Protein AF-A0A0D8Y7K4-F1 (afdb_monomer_lite)

Sequence (115 aa):
MQKRCFQNQYKEQLKHIQSSVPKSNTTSNISSSISSSIPAEVSPSFTLNPGDVKMVHHLQSGGKLVIQKKKNGDVAYALSCPDGRKVFLEKTKENAVLSLTDSDGHSIKTLACEF

Structure (mmCIF, N/CA/C/O backbone):
data_AF-A0A0D8Y7K4-F1
#
_entry.id   AF-A0A0D8Y7K4-F1
#
loop_
_atom_site.group_PDB
_atom_site.id
_atom_site.type_symbol
_atom_site.label_atom_id
_atom_site.label_alt_id
_atom_site.label_comp_id
_atom_site.label_asym_id
_atom_site.label_entity_id
_atom_site.label_seq_id
_atom_site.pdbx_PDB_ins_code
_atom_site.Cartn_x
_atom_site.Cartn_y
_atom_site.Cartn_z
_atom_site.occupancy
_atom_site.B_iso_o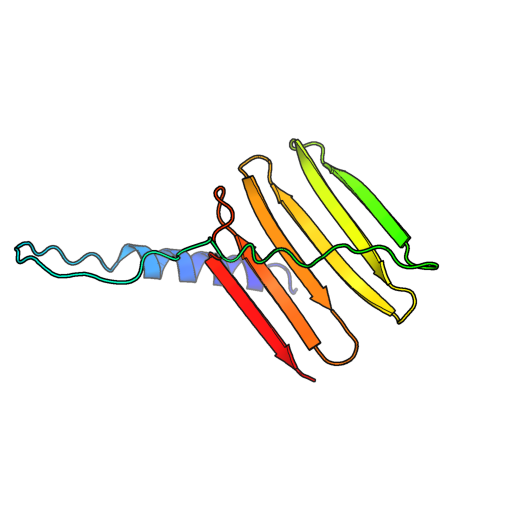r_equiv
_atom_site.auth_seq_id
_atom_site.auth_comp_id
_atom_site.auth_asym_id
_atom_site.auth_atom_id
_atom_site.pdbx_PDB_model_num
ATOM 1 N N . MET A 1 1 ? -11.686 -27.247 3.931 1.00 41.94 1 MET A N 1
ATOM 2 C CA . MET A 1 1 ? -12.163 -27.370 2.530 1.00 41.94 1 MET A CA 1
ATOM 3 C C . MET A 1 1 ? -12.007 -26.098 1.668 1.00 41.94 1 MET A C 1
ATOM 5 O O . MET A 1 1 ? -12.191 -26.197 0.466 1.00 41.94 1 MET A O 1
ATOM 9 N N . GLN A 1 2 ? -11.578 -24.935 2.188 1.00 40.69 2 GLN A N 1
ATOM 10 C CA . GLN A 1 2 ? -11.572 -23.660 1.428 1.00 40.69 2 GLN A CA 1
ATOM 11 C C . GLN A 1 2 ? -10.401 -23.415 0.449 1.00 40.69 2 GLN A C 1
ATOM 13 O O . GLN A 1 2 ? -10.534 -22.587 -0.447 1.00 40.69 2 GLN A O 1
ATOM 18 N N . LYS A 1 3 ? -9.270 -24.133 0.545 1.00 31.86 3 LYS A N 1
ATOM 19 C CA . LYS A 1 3 ? -8.089 -23.867 -0.312 1.00 31.86 3 LYS A CA 1
ATOM 20 C C . LYS A 1 3 ? -8.261 -24.267 -1.790 1.00 31.86 3 LYS A C 1
ATOM 22 O O . LYS A 1 3 ? -7.562 -23.729 -2.640 1.00 31.86 3 LYS A O 1
ATOM 27 N N . ARG A 1 4 ? -9.181 -25.188 -2.116 1.00 31.02 4 ARG A N 1
ATOM 28 C CA . ARG A 1 4 ? -9.390 -25.655 -3.504 1.00 31.02 4 ARG A CA 1
ATOM 29 C C . ARG A 1 4 ? -10.283 -24.730 -4.341 1.00 31.02 4 ARG A C 1
ATOM 31 O O . ARG A 1 4 ? -10.140 -24.720 -5.556 1.00 31.02 4 ARG A O 1
ATOM 38 N N . CYS A 1 5 ? -11.150 -23.931 -3.715 1.00 32.53 5 CYS A N 1
ATOM 39 C CA . CYS A 1 5 ? -12.089 -23.070 -4.444 1.00 32.53 5 CYS A CA 1
ATOM 40 C C . CYS A 1 5 ? -11.378 -21.880 -5.125 1.00 32.53 5 CYS A C 1
ATOM 42 O O . CYS A 1 5 ? -11.623 -21.590 -6.293 1.00 32.53 5 CYS A O 1
ATOM 44 N N . PHE A 1 6 ? -10.406 -21.266 -4.439 1.00 30.03 6 PHE A N 1
ATOM 45 C CA . PHE A 1 6 ? -9.649 -20.117 -4.960 1.00 30.03 6 PHE A CA 1
ATOM 46 C C . PHE A 1 6 ? -8.753 -20.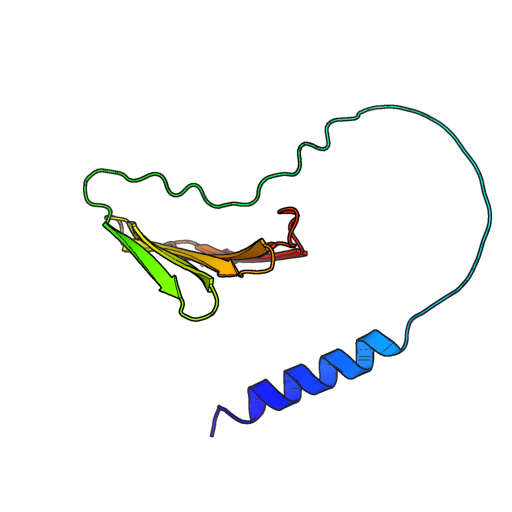452 -6.164 1.00 30.03 6 PHE A C 1
ATOM 48 O O . PHE A 1 6 ? -8.629 -19.649 -7.084 1.00 30.03 6 PHE A O 1
ATOM 55 N N . GLN A 1 7 ? -8.155 -21.646 -6.190 1.00 33.25 7 GLN A N 1
ATOM 56 C CA . GLN A 1 7 ? -7.311 -22.100 -7.305 1.00 33.25 7 GLN A CA 1
ATOM 57 C C . GLN A 1 7 ? -8.117 -22.315 -8.595 1.00 33.25 7 GLN A C 1
ATOM 59 O O . GLN A 1 7 ? -7.625 -22.026 -9.685 1.00 33.25 7 GLN A O 1
ATOM 64 N N . ASN A 1 8 ? -9.363 -22.784 -8.478 1.00 34.91 8 ASN A N 1
ATOM 65 C CA . ASN A 1 8 ? -10.211 -23.030 -9.643 1.00 34.91 8 ASN A CA 1
ATOM 66 C C . ASN A 1 8 ? -10.745 -21.728 -10.253 1.00 34.91 8 ASN A C 1
ATOM 68 O O . ASN A 1 8 ? -10.698 -21.589 -11.471 1.00 34.91 8 ASN A O 1
ATOM 72 N N . GLN A 1 9 ? -11.134 -20.736 -9.442 1.00 37.25 9 GLN A N 1
ATOM 73 C CA . GLN A 1 9 ? -11.557 -19.431 -9.976 1.00 37.25 9 GLN A CA 1
ATOM 74 C C . GLN A 1 9 ? -10.432 -18.691 -10.716 1.00 37.25 9 GLN A C 1
ATOM 76 O O . GLN A 1 9 ? -10.683 -18.067 -11.745 1.00 37.25 9 GLN A O 1
ATOM 81 N N . TYR A 1 10 ? -9.183 -18.808 -10.252 1.00 35.81 10 TYR A N 1
ATOM 82 C CA . TYR A 1 10 ? -8.035 -18.196 -10.933 1.00 35.81 10 TYR A CA 1
ATOM 83 C C . TYR A 1 10 ? -7.747 -18.833 -12.305 1.00 35.81 10 TYR A C 1
ATOM 85 O O . TYR A 1 10 ? -7.366 -18.139 -13.247 1.00 35.81 10 TYR A O 1
ATOM 93 N N . LYS A 1 11 ? -7.958 -20.150 -12.447 1.00 33.81 11 LYS A N 1
ATOM 94 C CA . LYS A 1 11 ? -7.763 -20.858 -13.724 1.00 33.81 11 LYS A CA 1
ATOM 95 C C . LYS A 1 11 ? -8.859 -20.570 -14.748 1.00 33.81 11 LYS A C 1
ATOM 97 O O . LYS A 1 11 ? -8.563 -20.564 -15.941 1.00 33.81 11 LYS A O 1
ATOM 102 N N . GLU A 1 12 ? -10.096 -20.330 -14.317 1.00 36.75 12 GLU A N 1
ATOM 103 C CA . GLU A 1 12 ? -11.189 -20.028 -15.249 1.00 36.75 12 GLU A CA 1
ATOM 104 C C . GLU A 1 12 ? -11.093 -18.613 -15.833 1.00 36.75 12 GLU A C 1
ATOM 106 O O . GLU A 1 12 ? -11.323 -18.436 -17.029 1.00 36.75 12 GLU A O 1
ATOM 111 N N . GLN A 1 13 ? -10.639 -17.623 -15.055 1.00 39.06 13 GLN A N 1
ATOM 112 C CA . GLN A 1 13 ? -10.457 -16.262 -15.578 1.00 39.06 13 GLN A CA 1
ATOM 113 C C . GLN A 1 13 ? -9.328 -16.155 -16.615 1.00 39.06 13 GLN A C 1
ATOM 115 O O . GLN A 1 13 ? -9.451 -15.398 -17.576 1.00 39.06 13 GLN A O 1
ATOM 120 N N . LEU A 1 14 ? -8.266 -16.959 -16.492 1.00 41.66 14 LEU A N 1
ATOM 121 C CA . LEU A 1 14 ? -7.172 -16.983 -17.473 1.00 41.66 14 LEU A CA 1
ATOM 122 C C . LEU A 1 14 ? -7.598 -17.529 -18.846 1.00 41.66 14 LEU A C 1
ATOM 124 O O . LEU A 1 14 ? -7.063 -17.091 -19.862 1.00 41.66 14 LEU A O 1
ATOM 128 N N . LYS A 1 15 ? -8.584 -18.437 -18.904 1.00 35.94 15 LYS A N 1
ATOM 129 C CA . LYS A 1 15 ? -9.096 -18.975 -20.178 1.00 35.94 15 LYS A CA 1
ATOM 130 C C . LYS A 1 15 ? -9.930 -17.960 -20.959 1.00 35.94 15 LYS A C 1
ATOM 132 O O . LYS A 1 15 ? -9.920 -17.989 -22.184 1.00 35.94 15 LYS A O 1
ATOM 137 N N . HIS A 1 16 ? -10.624 -17.053 -20.271 1.00 33.69 16 HIS A N 1
ATOM 138 C CA . HIS A 1 16 ? -11.497 -16.076 -20.927 1.00 33.69 16 HIS A CA 1
ATOM 139 C C . HIS A 1 16 ? -10.704 -14.954 -21.622 1.00 33.69 16 HIS A C 1
ATOM 141 O O . HIS A 1 16 ? -11.106 -14.473 -22.681 1.00 33.69 16 HIS A O 1
ATOM 147 N N . ILE A 1 17 ? -9.542 -14.583 -21.071 1.00 40.09 17 ILE A N 1
ATOM 148 C CA . ILE A 1 17 ? -8.724 -13.454 -21.550 1.00 40.09 17 ILE A CA 1
ATOM 149 C C . ILE A 1 17 ? -7.975 -13.781 -22.856 1.00 40.09 17 ILE A C 1
ATOM 151 O O . ILE A 1 17 ? -7.660 -12.880 -23.627 1.00 40.09 17 ILE A O 1
ATOM 155 N N . GLN A 1 18 ? -7.740 -15.059 -23.174 1.00 35.84 18 GLN A N 1
ATOM 156 C CA . GLN A 1 18 ? -7.032 -15.451 -24.404 1.00 35.84 18 GLN A CA 1
ATOM 157 C C . GLN A 1 18 ? -7.899 -15.436 -25.679 1.00 35.84 18 GLN A C 1
ATOM 159 O O . GLN A 1 18 ? -7.380 -15.715 -26.756 1.00 35.84 18 GLN A O 1
ATOM 164 N N . SER A 1 19 ? -9.195 -15.111 -25.594 1.00 36.56 19 SER A N 1
ATOM 165 C CA . SER A 1 19 ? -10.133 -15.275 -26.720 1.00 36.56 19 SER A CA 1
ATOM 166 C C . SER A 1 19 ? -10.511 -13.997 -27.482 1.00 36.56 19 SER A C 1
ATOM 168 O O . SER A 1 19 ? -11.174 -14.088 -28.512 1.00 36.56 19 SER A O 1
ATOM 170 N N . SER A 1 20 ? -10.077 -12.809 -27.053 1.00 38.88 20 SER A N 1
ATOM 171 C CA . SER A 1 20 ? -10.504 -11.545 -27.672 1.00 38.88 20 SER A CA 1
ATOM 172 C C . SER A 1 20 ? -9.328 -10.731 -28.211 1.00 38.88 20 SER A C 1
ATOM 174 O O . SER A 1 20 ? -8.839 -9.814 -27.556 1.00 38.88 20 SER A O 1
ATOM 176 N N . VAL A 1 21 ? -8.907 -11.044 -29.438 1.00 38.50 21 VAL A N 1
ATOM 177 C CA . VAL A 1 21 ? -8.098 -10.147 -30.276 1.00 38.50 21 VAL A CA 1
ATOM 178 C C . VAL A 1 21 ? -8.901 -9.803 -31.531 1.00 38.50 21 VAL A C 1
ATOM 180 O O . VAL A 1 21 ? -9.093 -10.682 -32.371 1.00 38.50 21 VAL A O 1
ATOM 183 N N . PRO A 1 22 ? -9.322 -8.543 -31.726 1.00 36.72 22 PRO A N 1
ATOM 184 C CA . PRO A 1 22 ? -9.664 -8.040 -33.050 1.00 36.72 22 PRO A CA 1
ATOM 185 C C . PRO A 1 22 ? -8.502 -7.223 -33.632 1.00 36.72 22 PRO A C 1
ATOM 187 O O . PRO A 1 22 ? -7.989 -6.298 -33.006 1.00 36.72 22 PRO A O 1
ATOM 190 N N . LYS A 1 23 ? -8.107 -7.563 -34.863 1.00 41.50 23 LYS A N 1
ATOM 191 C CA . LYS A 1 23 ? -7.302 -6.719 -35.760 1.00 41.50 23 LYS A CA 1
ATOM 192 C C . LYS A 1 23 ? -8.216 -5.710 -36.469 1.00 41.50 23 LYS A C 1
ATOM 194 O O . LYS A 1 23 ? -9.190 -6.151 -37.068 1.00 41.50 23 LYS A O 1
ATOM 199 N N . SER A 1 24 ? -7.828 -4.432 -36.547 1.00 31.20 24 SER A N 1
ATOM 200 C CA . SER A 1 24 ? -8.086 -3.562 -37.717 1.00 31.20 24 SER A CA 1
ATOM 201 C C . SER A 1 24 ? -7.309 -2.236 -37.649 1.00 31.20 24 SER A C 1
ATOM 203 O O . SER A 1 24 ? -7.222 -1.620 -36.591 1.00 31.20 24 SER A O 1
ATOM 205 N N . ASN A 1 25 ? -6.768 -1.819 -38.800 1.00 34.59 25 ASN A N 1
ATOM 206 C CA . ASN A 1 25 ? -5.946 -0.628 -39.057 1.00 34.59 25 ASN A CA 1
ATOM 207 C C . ASN A 1 25 ? -6.761 0.670 -39.316 1.00 34.59 25 ASN A C 1
ATOM 209 O O . ASN A 1 25 ? -7.919 0.594 -39.718 1.00 34.59 25 ASN A O 1
ATOM 213 N N . THR A 1 26 ? -6.040 1.811 -39.263 1.00 34.38 26 THR A N 1
ATOM 214 C CA . THR A 1 26 ? -6.101 2.991 -40.179 1.00 34.38 26 THR A CA 1
ATOM 215 C C . THR A 1 26 ? -6.683 4.329 -39.646 1.00 34.38 26 THR A C 1
ATOM 217 O O . THR A 1 26 ? -7.888 4.518 -39.577 1.00 34.38 26 THR A O 1
ATOM 220 N N . THR A 1 27 ? -5.741 5.251 -39.346 1.00 36.28 27 THR A N 1
ATOM 221 C CA . THR A 1 27 ? -5.669 6.744 -39.481 1.00 36.28 27 THR A CA 1
ATOM 222 C C . THR A 1 27 ? -6.868 7.669 -39.196 1.00 36.28 27 THR A C 1
ATOM 224 O O . THR A 1 27 ? -7.848 7.614 -39.924 1.00 36.28 27 THR A O 1
ATOM 227 N N . SER A 1 28 ? -6.681 8.694 -38.336 1.00 35.62 28 SER A N 1
ATOM 228 C CA . SER A 1 28 ? -6.270 10.073 -38.733 1.00 35.62 28 SER A CA 1
ATOM 229 C C . SER A 1 28 ? -6.285 11.098 -37.565 1.00 35.62 28 SER A C 1
ATOM 231 O O . SER A 1 28 ? -7.340 11.461 -37.063 1.00 35.62 28 SER A O 1
ATOM 233 N N . ASN A 1 29 ? -5.089 11.552 -37.171 1.00 37.59 29 ASN A N 1
ATOM 234 C CA . ASN A 1 29 ? -4.620 12.910 -36.820 1.00 37.59 29 ASN A CA 1
ATOM 235 C C . ASN A 1 29 ? -5.507 14.041 -36.209 1.00 37.59 29 ASN A C 1
ATOM 237 O O . ASN A 1 29 ? -6.425 14.525 -36.859 1.00 37.59 29 ASN A O 1
ATOM 241 N N . ILE A 1 30 ? -4.949 14.617 -35.112 1.00 44.84 30 ILE A N 1
ATOM 242 C CA . ILE A 1 30 ? -4.838 16.059 -34.721 1.00 44.84 30 ILE A CA 1
ATOM 243 C C . ILE A 1 30 ? -6.117 16.680 -34.081 1.00 44.84 30 ILE A C 1
ATOM 245 O O . ILE A 1 30 ? -7.177 16.630 -34.677 1.00 44.84 30 ILE A O 1
ATOM 249 N N . SER A 1 31 ? -6.152 17.287 -32.877 1.00 40.31 31 SER A N 1
ATOM 250 C CA . SER A 1 31 ? -5.198 18.214 -32.244 1.00 40.31 31 SER A CA 1
ATOM 251 C C . SER A 1 31 ? -5.427 18.438 -30.729 1.00 40.31 31 SER A C 1
ATOM 253 O O . SER A 1 31 ? -6.555 18.637 -30.292 1.00 40.31 31 SER A O 1
ATOM 255 N N . SER A 1 32 ? -4.302 18.540 -30.007 1.00 42.69 32 SER A N 1
ATOM 256 C CA . SER A 1 32 ? -3.939 19.477 -28.916 1.00 42.69 32 SER A CA 1
ATOM 257 C C . SER A 1 32 ? -4.730 19.609 -27.598 1.00 42.69 32 SER A C 1
ATOM 259 O O . SER A 1 32 ? -5.919 19.899 -27.591 1.00 42.69 32 SER A O 1
ATOM 261 N N . SER A 1 33 ? -3.929 19.680 -26.517 1.00 41.22 33 SER A N 1
ATOM 262 C CA . SER A 1 33 ? -4.177 20.212 -25.156 1.00 41.22 33 SER A CA 1
ATOM 263 C C . SER A 1 33 ? -4.887 19.240 -24.198 1.00 41.22 33 SER A C 1
ATOM 265 O O . SER A 1 33 ? -5.981 18.789 -24.475 1.00 41.22 33 SER A O 1
ATOM 267 N N . ILE A 1 34 ? -4.334 18.799 -23.061 1.00 42.38 34 ILE A N 1
ATOM 268 C CA . ILE A 1 34 ? -3.362 19.369 -22.117 1.00 42.38 34 ILE A CA 1
ATOM 269 C C . ILE A 1 34 ? -2.477 18.215 -21.617 1.00 42.38 34 ILE A C 1
ATOM 271 O O . ILE A 1 34 ? -2.977 17.215 -21.104 1.00 42.38 34 ILE A O 1
ATOM 275 N N . SER A 1 35 ? -1.159 18.340 -21.769 1.00 49.16 35 SER A N 1
ATOM 276 C CA . SER A 1 35 ? -0.209 17.384 -21.198 1.00 49.16 35 SER A CA 1
ATOM 277 C C . SER A 1 35 ? -0.023 17.695 -19.717 1.00 49.16 35 SER A C 1
ATOM 279 O O . SER A 1 35 ? 0.791 18.537 -19.350 1.00 49.16 35 SER A O 1
ATOM 281 N N . SER A 1 36 ? -0.782 17.015 -18.866 1.00 43.38 36 SER A N 1
ATOM 282 C CA . SER A 1 36 ? -0.472 16.903 -17.440 1.00 43.38 36 SER A CA 1
ATOM 283 C C . SER A 1 36 ? -0.795 15.498 -16.936 1.00 43.38 36 SER A C 1
ATOM 285 O O . SER A 1 36 ? -1.491 15.324 -15.940 1.00 43.38 36 SER A O 1
ATOM 287 N N . SER A 1 37 ? -0.306 14.466 -17.622 1.00 43.00 37 SER A N 1
ATOM 288 C CA . SER A 1 37 ? -0.261 13.126 -17.038 1.00 43.00 37 SER A CA 1
ATOM 289 C C . SER A 1 37 ? 0.964 13.039 -16.132 1.00 43.00 37 SER A C 1
ATOM 291 O O . SER A 1 37 ? 1.951 12.384 -16.458 1.00 43.00 37 SER A O 1
ATOM 293 N N . ILE A 1 38 ? 0.922 13.738 -14.997 1.00 47.00 38 ILE A N 1
ATOM 294 C CA . ILE A 1 38 ? 1.686 13.265 -13.845 1.00 47.00 38 ILE A CA 1
ATOM 295 C C . ILE A 1 38 ? 1.050 11.906 -13.538 1.00 47.00 38 ILE A C 1
ATOM 297 O O . ILE A 1 38 ? -0.168 11.877 -13.324 1.00 47.00 38 ILE A O 1
ATOM 301 N N . PRO A 1 39 ? 1.787 10.781 -13.592 1.00 44.94 39 PRO A N 1
ATOM 302 C CA . PRO A 1 39 ? 1.254 9.520 -13.109 1.00 44.94 39 PRO A CA 1
ATOM 303 C C . PRO A 1 39 ? 0.776 9.794 -11.690 1.00 44.94 39 PRO A C 1
ATOM 305 O O . PRO A 1 39 ? 1.572 10.218 -10.852 1.00 44.94 39 PRO A O 1
ATOM 308 N N . ALA A 1 40 ? -0.526 9.665 -11.437 1.00 46.88 40 ALA A N 1
ATOM 309 C CA . ALA A 1 40 ? -1.017 9.733 -10.076 1.00 46.88 40 ALA A CA 1
ATOM 310 C C . ALA A 1 40 ? -0.315 8.589 -9.348 1.00 46.88 40 ALA A C 1
A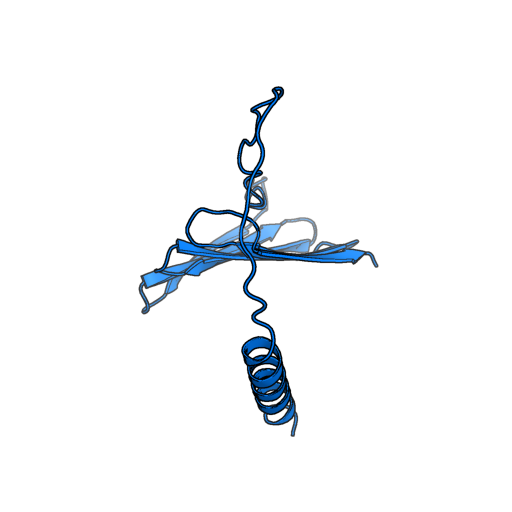TOM 312 O O . ALA A 1 40 ? -0.633 7.423 -9.575 1.00 46.88 40 ALA A O 1
ATOM 313 N N . GLU A 1 41 ? 0.714 8.912 -8.568 1.00 45.59 41 GLU A N 1
ATOM 314 C CA . GLU A 1 41 ? 1.413 7.944 -7.747 1.00 45.59 41 GLU A CA 1
ATOM 315 C C . GLU A 1 41 ? 0.400 7.512 -6.687 1.00 45.59 41 GLU A C 1
ATOM 317 O O . GLU A 1 41 ? 0.235 8.154 -5.652 1.00 45.59 41 GLU A O 1
ATOM 322 N N . VAL A 1 42 ? -0.359 6.452 -6.982 1.00 53.09 42 VAL A N 1
ATOM 323 C CA . VAL A 1 42 ? -1.360 5.874 -6.075 1.00 53.09 42 VAL A CA 1
ATOM 324 C C . VAL A 1 42 ? -0.624 5.047 -5.023 1.00 53.09 42 VAL A C 1
ATOM 326 O O . VAL A 1 42 ? -0.841 3.846 -4.867 1.00 53.09 42 VAL A O 1
ATOM 329 N N . SER A 1 43 ? 0.321 5.683 -4.336 1.00 52.91 43 SER A N 1
ATOM 330 C CA . SER A 1 43 ? 0.949 5.134 -3.151 1.00 52.91 43 SER A CA 1
ATOM 331 C C . SER A 1 43 ? 0.301 5.801 -1.935 1.00 52.91 43 SER A C 1
ATOM 333 O O . SER A 1 43 ? 0.269 7.032 -1.859 1.00 52.91 43 SER A O 1
ATOM 335 N N . PRO A 1 44 ? -0.265 5.034 -0.989 1.00 56.97 44 PRO A N 1
ATOM 336 C CA . PRO A 1 44 ? -0.717 5.598 0.268 1.00 56.97 44 PRO A CA 1
ATOM 337 C C . PRO A 1 44 ? 0.468 6.265 0.969 1.00 56.97 44 PRO A C 1
ATOM 339 O O . PRO A 1 44 ? 1.570 5.713 1.044 1.00 56.97 44 PRO A O 1
ATOM 342 N N . SER A 1 45 ? 0.239 7.471 1.480 1.00 59.72 45 SER A N 1
ATOM 343 C CA . SER A 1 45 ? 1.249 8.202 2.234 1.00 59.72 45 SER A CA 1
ATOM 344 C C . SER A 1 45 ? 1.511 7.487 3.560 1.00 59.72 45 SER A C 1
ATOM 346 O O . SER A 1 45 ? 0.680 7.500 4.467 1.00 59.72 45 SER A O 1
ATOM 348 N N . PHE A 1 46 ? 2.692 6.878 3.696 1.00 66.06 46 PHE A N 1
ATOM 349 C CA . PHE A 1 46 ? 3.174 6.288 4.951 1.00 66.06 46 PHE A CA 1
ATOM 350 C C . PHE A 1 46 ? 3.736 7.369 5.888 1.00 66.06 46 PHE A C 1
ATOM 352 O O . PHE A 1 46 ? 4.890 7.297 6.323 1.00 66.06 46 PHE A O 1
ATOM 359 N N . THR A 1 47 ? 2.947 8.410 6.160 1.00 74.62 47 THR A N 1
ATOM 360 C CA . THR A 1 47 ? 3.325 9.451 7.124 1.00 74.62 47 THR A CA 1
ATOM 361 C C . THR A 1 47 ? 3.256 8.862 8.526 1.00 74.62 47 THR A C 1
ATOM 363 O O . THR A 1 47 ? 2.219 8.326 8.910 1.00 74.62 47 THR A O 1
ATOM 366 N N . LEU A 1 48 ? 4.355 8.931 9.281 1.00 76.94 48 LEU A N 1
ATOM 367 C CA . LEU A 1 48 ? 4.411 8.429 10.653 1.00 76.94 48 LEU A CA 1
ATOM 368 C C . LEU A 1 48 ? 4.102 9.542 11.640 1.00 76.94 48 LEU A C 1
ATOM 370 O O . LEU A 1 48 ? 4.859 10.505 11.747 1.00 76.94 48 LEU A O 1
ATOM 374 N N . ASN A 1 49 ? 3.022 9.371 12.392 1.00 86.69 49 ASN A N 1
ATOM 375 C CA . ASN A 1 49 ? 2.673 10.250 13.495 1.00 86.69 49 ASN A CA 1
ATOM 376 C C . ASN A 1 49 ? 3.174 9.673 14.828 1.00 86.69 49 ASN A C 1
ATOM 378 O O . ASN A 1 49 ? 3.405 8.464 14.939 1.00 86.69 49 ASN A O 1
ATOM 382 N N . PRO A 1 50 ? 3.318 10.504 15.876 1.00 90.25 50 PRO A N 1
ATOM 383 C CA . PRO A 1 50 ? 3.637 10.016 17.212 1.00 90.25 50 PRO A CA 1
ATOM 384 C C . PRO A 1 50 ? 2.650 8.935 17.680 1.00 90.25 50 PRO A C 1
ATOM 386 O O . PRO A 1 50 ? 1.446 9.169 17.796 1.00 90.25 50 PRO A O 1
ATOM 389 N N . GLY A 1 51 ? 3.179 7.748 17.983 1.00 89.25 51 GLY A N 1
ATOM 390 C CA . GLY A 1 51 ? 2.396 6.578 18.392 1.00 89.25 51 GLY A CA 1
ATOM 391 C C . GLY A 1 51 ? 2.061 5.598 17.265 1.00 89.25 51 GLY A C 1
ATOM 392 O O . GLY A 1 51 ? 1.551 4.519 17.557 1.00 89.25 51 GLY A O 1
ATOM 393 N N . ASP A 1 52 ? 2.378 5.923 16.011 1.00 91.38 52 ASP A N 1
ATOM 394 C CA . ASP A 1 52 ? 2.317 4.961 14.913 1.00 91.38 52 ASP A CA 1
ATOM 395 C C . ASP A 1 52 ? 3.517 4.006 14.967 1.00 91.38 52 ASP A C 1
ATOM 397 O O . ASP A 1 52 ? 4.627 4.376 15.357 1.00 91.38 52 ASP A O 1
ATOM 401 N N . VAL A 1 53 ? 3.311 2.767 14.523 1.00 93.81 53 VAL A N 1
ATOM 402 C CA . VAL A 1 53 ? 4.360 1.747 14.445 1.00 93.81 53 VAL A CA 1
ATOM 403 C C . VAL A 1 53 ? 4.564 1.343 12.993 1.00 93.81 53 VAL A C 1
ATOM 405 O O . VAL A 1 53 ? 3.643 0.842 12.346 1.00 93.81 53 VAL A O 1
ATOM 408 N N . LYS A 1 54 ? 5.793 1.508 12.494 1.00 93.00 54 LYS A N 1
ATOM 409 C CA . LYS A 1 54 ? 6.220 1.027 11.176 1.00 93.00 54 LYS A CA 1
ATOM 410 C C . LYS A 1 54 ? 7.133 -0.175 11.316 1.00 93.00 54 LYS A C 1
ATOM 412 O O . LYS A 1 54 ? 8.136 -0.124 12.018 1.00 93.00 54 LYS A O 1
ATOM 417 N N . MET A 1 55 ? 6.811 -1.230 10.587 1.00 95.56 55 MET A N 1
ATOM 418 C CA . MET A 1 55 ? 7.624 -2.432 10.465 1.00 95.56 55 MET A CA 1
ATOM 419 C C . MET A 1 55 ? 8.032 -2.594 9.004 1.00 95.56 55 MET A C 1
ATOM 421 O O . MET A 1 55 ? 7.224 -2.387 8.097 1.00 95.56 55 MET A O 1
ATOM 425 N N . VAL A 1 56 ? 9.296 -2.945 8.777 1.00 95.62 56 VAL A N 1
ATOM 426 C CA . VAL A 1 56 ? 9.845 -3.192 7.441 1.00 95.62 56 VAL A CA 1
ATOM 427 C C . VAL A 1 56 ? 10.464 -4.580 7.431 1.00 95.62 56 VAL A C 1
ATOM 429 O O . VAL A 1 56 ? 11.374 -4.865 8.205 1.00 95.62 56 VAL A O 1
ATOM 432 N N . HIS A 1 57 ? 9.978 -5.432 6.536 1.00 96.69 57 HIS A N 1
ATOM 433 C CA . HIS A 1 57 ? 10.467 -6.788 6.338 1.00 96.69 57 HIS A CA 1
ATOM 434 C C . HIS A 1 57 ? 11.033 -6.925 4.927 1.00 96.69 57 HIS A C 1
ATOM 436 O O . HIS A 1 57 ? 10.321 -6.737 3.940 1.00 96.69 57 HIS A O 1
ATOM 442 N N . HIS A 1 58 ? 12.313 -7.273 4.833 1.00 96.44 58 HIS A N 1
ATOM 443 C CA . HIS A 1 58 ? 12.938 -7.653 3.571 1.00 96.44 58 HIS A CA 1
ATOM 444 C C . HIS A 1 58 ? 12.650 -9.133 3.318 1.00 96.44 58 HIS A C 1
ATOM 446 O O . HIS A 1 58 ? 12.885 -9.976 4.183 1.00 96.44 58 HIS A O 1
ATOM 452 N N . LEU A 1 59 ? 12.078 -9.437 2.158 1.00 95.06 59 LEU A N 1
ATOM 453 C CA . LEU A 1 59 ? 11.680 -10.788 1.785 1.00 95.06 59 LEU A CA 1
ATOM 454 C C . LEU A 1 59 ? 12.851 -11.498 1.106 1.00 95.06 59 LEU A C 1
ATOM 456 O O . LEU A 1 59 ? 13.594 -10.883 0.345 1.00 95.06 59 LEU A O 1
ATOM 460 N N . GLN A 1 60 ? 12.979 -12.809 1.322 1.00 94.12 60 GLN A N 1
ATOM 461 C CA . GLN A 1 60 ? 14.058 -13.615 0.727 1.00 94.12 60 GLN A CA 1
ATOM 462 C C . GLN A 1 60 ? 14.072 -13.564 -0.807 1.00 94.12 60 GLN A C 1
ATOM 464 O O . GLN A 1 60 ? 15.128 -13.667 -1.417 1.00 94.12 60 GLN A O 1
ATOM 469 N N . SER A 1 61 ? 12.911 -13.359 -1.433 1.00 91.06 61 SER A N 1
ATOM 470 C CA . SER A 1 61 ? 12.778 -13.199 -2.883 1.00 91.06 61 SER A CA 1
ATOM 471 C C . SER A 1 61 ? 13.254 -11.839 -3.416 1.00 91.06 61 SER A C 1
ATOM 473 O O . SER A 1 61 ? 13.136 -11.602 -4.612 1.00 91.06 61 SER A O 1
ATOM 475 N N . GLY A 1 62 ? 13.755 -10.935 -2.563 1.00 91.62 62 GLY A N 1
ATOM 476 C CA . GLY A 1 62 ? 14.212 -9.587 -2.935 1.00 91.62 62 GLY A CA 1
ATOM 477 C C . GLY A 1 62 ? 13.143 -8.493 -2.820 1.00 91.62 62 GLY A C 1
ATOM 478 O O . GLY A 1 62 ? 13.407 -7.336 -3.132 1.00 91.62 62 GLY A O 1
ATOM 479 N N . GLY A 1 63 ? 11.929 -8.842 -2.384 1.00 95.94 63 GLY A N 1
ATOM 480 C CA . GLY A 1 63 ? 10.843 -7.886 -2.157 1.00 95.94 63 GLY A CA 1
ATOM 481 C C . GLY A 1 63 ? 10.922 -7.198 -0.792 1.00 95.94 63 GLY A C 1
ATOM 482 O O . GLY A 1 63 ? 11.733 -7.545 0.068 1.00 95.94 63 GLY A O 1
ATOM 483 N N . LYS A 1 64 ? 10.020 -6.245 -0.556 1.00 96.50 64 LYS A N 1
ATOM 484 C CA . LYS A 1 64 ? 9.907 -5.524 0.718 1.00 96.50 64 LYS A CA 1
ATOM 485 C C . LYS A 1 64 ? 8.450 -5.413 1.135 1.00 96.50 64 LYS A C 1
ATOM 487 O O . LYS A 1 64 ? 7.636 -4.904 0.372 1.00 96.50 64 LYS A O 1
ATOM 492 N N . LEU A 1 65 ? 8.134 -5.840 2.351 1.00 96.62 65 LEU A N 1
ATOM 493 C CA . LEU A 1 65 ? 6.839 -5.610 2.980 1.00 96.62 65 LEU A CA 1
ATOM 494 C C . LEU A 1 65 ? 6.980 -4.516 4.038 1.00 96.62 65 LEU A C 1
ATOM 496 O O . LEU A 1 65 ? 7.753 -4.650 4.985 1.00 96.62 65 LEU A O 1
ATOM 500 N N . VAL A 1 66 ? 6.215 -3.444 3.885 1.00 95.56 66 VAL A N 1
ATOM 501 C CA . VAL A 1 66 ? 6.062 -2.388 4.885 1.00 95.56 66 VAL A CA 1
ATOM 502 C C . VAL A 1 66 ? 4.686 -2.526 5.516 1.00 95.56 66 VAL A C 1
ATOM 504 O O . VAL A 1 66 ? 3.691 -2.666 4.809 1.00 95.56 66 VAL A O 1
ATOM 507 N N . ILE A 1 67 ? 4.634 -2.480 6.842 1.00 95.56 67 ILE A N 1
ATOM 508 C CA . ILE A 1 67 ? 3.400 -2.508 7.623 1.00 95.56 67 ILE A CA 1
ATOM 509 C C . ILE A 1 67 ? 3.399 -1.267 8.505 1.00 95.56 67 ILE A C 1
ATOM 511 O O . ILE A 1 67 ? 4.343 -1.059 9.266 1.00 95.56 67 ILE A O 1
ATOM 515 N N . GLN A 1 68 ? 2.349 -0.463 8.431 1.00 94.25 68 GLN A N 1
ATOM 516 C CA . GLN A 1 68 ? 2.126 0.656 9.334 1.00 94.25 68 GLN A CA 1
ATOM 517 C C . GLN A 1 68 ? 0.843 0.418 10.114 1.00 94.25 68 GLN A C 1
ATOM 519 O O . GLN A 1 68 ? -0.232 0.297 9.536 1.00 94.25 68 GLN A O 1
ATOM 524 N N . LYS A 1 69 ? 0.968 0.358 11.436 1.00 94.62 69 LYS A N 1
ATOM 525 C CA . LYS A 1 69 ? -0.161 0.375 12.363 1.00 94.62 69 LYS A CA 1
ATOM 526 C C . LYS A 1 69 ? -0.273 1.788 12.910 1.00 94.62 69 LYS A C 1
ATOM 528 O O . LYS A 1 69 ? 0.654 2.246 13.580 1.00 94.62 69 LYS A O 1
ATOM 533 N N . LYS A 1 70 ? -1.362 2.480 12.590 1.00 91.69 70 LYS A N 1
ATOM 534 C CA . LYS A 1 70 ? -1.621 3.825 13.100 1.00 91.69 70 LYS A CA 1
ATOM 535 C C . LYS A 1 70 ? -2.208 3.741 14.509 1.00 91.69 70 LYS A C 1
ATOM 537 O O . LYS A 1 70 ? -2.885 2.771 14.857 1.00 91.69 70 LYS A O 1
ATOM 542 N N . LYS A 1 71 ? -1.977 4.766 15.330 1.00 92.44 71 LYS A N 1
ATOM 543 C CA . LYS A 1 71 ? -2.474 4.822 16.719 1.00 92.44 71 LYS A CA 1
ATOM 544 C C . LYS A 1 71 ? -4.004 4.723 16.823 1.00 92.44 71 LYS A C 1
ATOM 546 O O . LYS A 1 71 ? -4.519 4.197 17.805 1.00 92.44 71 LYS A O 1
ATOM 551 N N . ASN A 1 72 ? -4.726 5.226 15.824 1.00 89.12 72 ASN A N 1
ATOM 552 C CA . ASN A 1 72 ? -6.191 5.191 15.757 1.00 89.12 72 ASN A CA 1
ATOM 553 C C . ASN A 1 72 ? -6.767 3.802 15.404 1.00 89.12 72 ASN A C 1
ATOM 555 O O . ASN A 1 72 ? -7.984 3.646 15.381 1.00 89.12 72 ASN A O 1
ATOM 559 N N . GLY A 1 73 ? -5.915 2.801 15.159 1.00 90.75 73 GLY A N 1
ATOM 560 C CA . GLY A 1 73 ? -6.320 1.445 14.794 1.00 90.75 73 GLY A CA 1
ATOM 561 C C . GLY A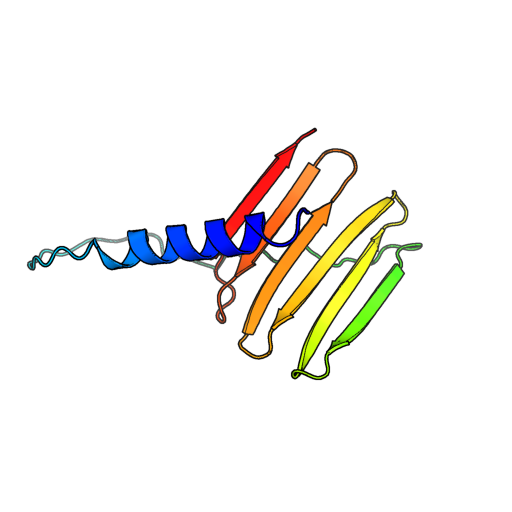 1 73 ? -6.334 1.174 13.289 1.00 90.75 73 GLY A C 1
ATOM 562 O O . GLY A 1 73 ? -6.508 0.016 12.903 1.00 90.75 73 GLY A O 1
ATOM 563 N N . ASP A 1 74 ? -6.100 2.186 12.446 1.00 92.50 74 ASP A N 1
ATOM 564 C CA . ASP A 1 74 ? -5.937 1.972 11.009 1.00 92.50 74 ASP A CA 1
ATOM 565 C C . ASP A 1 74 ? -4.667 1.168 10.732 1.00 92.50 74 ASP A C 1
ATOM 567 O O . ASP A 1 74 ? -3.656 1.259 11.442 1.00 92.50 74 ASP A O 1
ATOM 571 N N . VAL A 1 75 ? -4.690 0.405 9.646 1.00 93.25 75 VAL A N 1
ATOM 572 C CA . VAL A 1 75 ? -3.531 -0.366 9.212 1.00 93.25 75 VAL A CA 1
ATOM 573 C C . VAL A 1 75 ? -3.313 -0.221 7.715 1.00 93.25 75 VAL A C 1
ATOM 575 O O . VAL A 1 75 ? -4.247 -0.316 6.921 1.00 93.25 75 VAL A O 1
ATOM 578 N N . ALA A 1 76 ? -2.057 -0.018 7.336 1.00 93.69 76 ALA A N 1
ATOM 579 C CA . ALA A 1 76 ? -1.621 0.031 5.952 1.00 93.69 76 ALA A CA 1
ATOM 580 C C . ALA A 1 76 ? -0.507 -0.990 5.703 1.00 93.69 76 ALA A C 1
ATOM 582 O O . ALA A 1 76 ? 0.401 -1.172 6.519 1.00 93.69 76 ALA A O 1
ATOM 583 N N . TYR A 1 77 ? -0.565 -1.637 4.548 1.00 95.50 77 TYR A N 1
ATOM 584 C CA . TYR A 1 77 ? 0.412 -2.593 4.054 1.00 95.50 77 TYR A CA 1
ATOM 585 C C . TYR A 1 77 ? 0.873 -2.152 2.668 1.00 95.50 77 TYR A C 1
ATOM 587 O O . TYR A 1 77 ? 0.052 -1.809 1.822 1.00 95.50 77 TYR A O 1
ATOM 595 N N . ALA A 1 78 ? 2.178 -2.208 2.421 1.00 95.75 78 ALA A N 1
ATOM 596 C CA . ALA A 1 78 ? 2.758 -2.067 1.091 1.00 95.75 78 ALA A CA 1
ATOM 597 C C . ALA A 1 78 ? 3.717 -3.220 0.826 1.00 95.75 78 ALA A C 1
ATOM 599 O O . ALA A 1 78 ? 4.757 -3.332 1.475 1.00 95.75 78 ALA A O 1
ATOM 600 N N . LEU A 1 79 ? 3.383 -4.056 -0.150 1.00 96.75 79 LEU A N 1
ATOM 601 C CA . LEU A 1 79 ? 4.283 -5.060 -0.692 1.00 96.75 79 LEU A CA 1
ATOM 602 C C . LEU A 1 79 ? 4.902 -4.514 -1.975 1.00 96.75 79 LEU A C 1
ATOM 604 O O . LEU A 1 79 ? 4.196 -4.263 -2.944 1.00 96.75 79 LEU A O 1
ATOM 608 N N . SER A 1 80 ? 6.219 -4.342 -1.981 1.00 95.94 80 SER A N 1
ATOM 609 C CA . SER A 1 80 ? 7.004 -4.081 -3.187 1.00 95.94 80 SER A CA 1
ATOM 610 C C . SER A 1 80 ? 7.603 -5.391 -3.682 1.00 95.94 80 SER A C 1
ATOM 612 O O . SER A 1 80 ? 8.361 -6.045 -2.957 1.00 95.94 80 SER A O 1
ATOM 614 N N . CYS A 1 81 ? 7.252 -5.774 -4.903 1.00 96.00 81 CYS A N 1
ATOM 615 C CA . CYS A 1 81 ? 7.813 -6.927 -5.583 1.00 96.00 81 CYS A CA 1
ATOM 616 C C . CYS A 1 81 ? 9.171 -6.568 -6.219 1.00 96.00 81 CYS A C 1
ATOM 618 O O . CYS A 1 81 ? 9.395 -5.409 -6.573 1.00 96.00 81 CYS A O 1
ATOM 620 N N . PRO A 1 82 ? 10.081 -7.544 -6.397 1.00 95.50 82 PRO A N 1
ATOM 621 C CA . PRO A 1 82 ? 11.375 -7.318 -7.054 1.00 95.50 82 PRO A CA 1
ATOM 622 C C . PRO A 1 82 ? 11.262 -6.823 -8.501 1.00 95.50 82 PRO A C 1
ATOM 624 O O . PRO A 1 82 ? 12.175 -6.185 -9.008 1.00 95.50 82 PRO A O 1
ATOM 627 N N . ASP A 1 83 ? 10.142 -7.116 -9.163 1.00 94.69 83 ASP A N 1
ATOM 628 C CA . ASP A 1 83 ? 9.840 -6.692 -10.533 1.00 94.69 83 ASP A CA 1
ATOM 629 C C . ASP A 1 83 ? 9.265 -5.266 -10.622 1.00 94.69 83 ASP A C 1
ATOM 631 O O . ASP A 1 83 ? 8.763 -4.865 -11.667 1.00 94.69 83 ASP A O 1
ATOM 635 N N . GLY A 1 84 ? 9.302 -4.508 -9.522 1.00 92.50 84 GLY A N 1
ATOM 636 C CA . GLY A 1 84 ? 8.830 -3.126 -9.446 1.00 92.50 84 GLY A CA 1
ATOM 637 C C . GLY A 1 84 ? 7.340 -2.977 -9.134 1.00 92.50 84 GLY A C 1
ATOM 638 O O . GLY A 1 84 ? 6.934 -1.910 -8.671 1.00 92.50 84 GLY A O 1
ATOM 639 N N . ARG A 1 85 ? 6.525 -4.030 -9.302 1.00 95.94 85 ARG A N 1
ATOM 640 C CA . ARG A 1 85 ? 5.085 -3.975 -9.005 1.00 95.94 85 ARG A CA 1
ATOM 641 C C . ARG A 1 85 ? 4.836 -3.792 -7.515 1.00 95.94 85 ARG A C 1
ATOM 643 O O . ARG A 1 85 ? 5.589 -4.297 -6.675 1.00 95.94 85 ARG A O 1
ATOM 650 N N . LYS A 1 86 ? 3.744 -3.113 -7.165 1.00 96.06 86 LYS A N 1
ATOM 651 C CA . LYS A 1 86 ? 3.368 -2.885 -5.766 1.00 96.06 86 LYS A CA 1
ATOM 652 C C . LYS A 1 86 ? 1.927 -3.291 -5.504 1.00 96.06 86 LYS A C 1
ATOM 654 O O . LYS A 1 86 ? 1.055 -3.104 -6.347 1.00 96.06 86 LYS A O 1
ATOM 659 N N . VAL A 1 87 ? 1.687 -3.830 -4.313 1.00 96.44 87 VAL A N 1
ATOM 660 C CA . VAL A 1 87 ? 0.349 -4.057 -3.760 1.00 96.44 87 VAL A CA 1
ATOM 661 C C . VAL A 1 87 ? 0.214 -3.212 -2.507 1.00 96.44 87 VAL A C 1
ATOM 663 O O . VAL A 1 87 ? 1.043 -3.324 -1.601 1.00 96.44 87 VAL A O 1
ATOM 666 N N . PHE A 1 88 ? -0.840 -2.410 -2.436 1.00 95.56 88 PHE A N 1
ATOM 667 C CA . PHE A 1 88 ? -1.171 -1.623 -1.260 1.00 95.56 88 PHE A CA 1
ATOM 668 C C . PHE A 1 88 ? -2.509 -2.059 -0.696 1.00 95.56 88 PHE A C 1
ATOM 670 O O . PHE A 1 88 ? -3.467 -2.238 -1.440 1.00 95.56 88 PHE A O 1
ATOM 677 N N . LEU A 1 89 ? -2.574 -2.210 0.620 1.00 95.31 89 LEU A N 1
ATOM 678 C CA . LEU A 1 89 ? -3.818 -2.448 1.333 1.00 95.31 89 LEU A CA 1
ATOM 679 C C . LEU A 1 89 ? -3.908 -1.461 2.487 1.00 95.31 89 LEU A C 1
ATOM 681 O O . LEU A 1 89 ? -3.033 -1.454 3.346 1.00 95.31 89 LEU A O 1
ATOM 685 N N . GLU A 1 90 ? -4.959 -0.656 2.520 1.00 92.88 90 GLU A N 1
ATOM 686 C CA . GLU A 1 90 ? -5.283 0.209 3.649 1.00 92.88 90 GLU A CA 1
ATOM 687 C C . GLU A 1 90 ? -6.650 -0.189 4.183 1.00 92.88 90 GLU A C 1
ATOM 689 O O . GLU A 1 90 ? -7.607 -0.360 3.431 1.00 92.88 90 GLU A O 1
ATOM 694 N N . LYS A 1 91 ? -6.733 -0.364 5.495 1.00 93.25 91 LYS A N 1
ATOM 695 C CA . LYS A 1 91 ? -7.988 -0.571 6.194 1.00 93.25 91 LYS A CA 1
ATOM 696 C C . LYS A 1 91 ? -8.077 0.463 7.299 1.00 93.25 91 LYS A C 1
ATOM 698 O O . LYS A 1 91 ? -7.253 0.455 8.216 1.00 93.25 91 LYS A O 1
ATOM 703 N N . THR A 1 92 ? -9.106 1.288 7.225 1.00 91.44 92 THR A N 1
ATOM 704 C CA . THR A 1 92 ? -9.503 2.182 8.305 1.00 91.44 92 THR A CA 1
ATOM 705 C C . THR A 1 92 ? -10.727 1.611 9.020 1.00 91.44 92 THR A C 1
ATOM 707 O O . THR A 1 92 ? -11.099 0.435 8.851 1.00 91.44 92 THR A O 1
ATOM 710 N N . LYS A 1 93 ? -11.324 2.417 9.893 1.00 91.75 93 LYS A N 1
ATOM 711 C CA . LYS A 1 93 ? -12.601 2.096 10.524 1.00 91.75 93 LYS A CA 1
ATOM 712 C C . LYS A 1 93 ? -13.770 2.223 9.538 1.00 91.75 93 LYS A C 1
ATOM 714 O O . LYS A 1 93 ? -14.704 1.436 9.631 1.00 91.75 93 LYS A O 1
ATOM 719 N N . GLU A 1 94 ? -13.684 3.165 8.610 1.00 92.12 94 GLU A N 1
ATOM 720 C CA . GLU A 1 94 ? -14.743 3.533 7.669 1.00 92.12 94 GLU A CA 1
ATOM 721 C C . GLU A 1 94 ? -14.573 2.841 6.316 1.00 92.12 94 GLU A C 1
ATOM 723 O O . GLU A 1 94 ? -15.556 2.467 5.693 1.00 92.12 94 GLU A O 1
ATOM 728 N N . ASN A 1 95 ? -13.330 2.626 5.873 1.00 92.12 95 ASN A N 1
ATOM 729 C CA . ASN A 1 95 ? -13.038 2.221 4.502 1.00 92.12 95 ASN A CA 1
ATOM 730 C C . ASN A 1 95 ? -11.998 1.097 4.432 1.00 92.12 95 ASN A C 1
ATOM 732 O O . ASN A 1 95 ? -11.176 0.893 5.331 1.00 92.12 95 ASN A O 1
ATOM 736 N N . ALA A 1 96 ? -11.992 0.386 3.309 1.00 92.44 96 ALA A N 1
ATOM 737 C CA . ALA A 1 96 ? -10.921 -0.516 2.919 1.00 92.44 96 ALA A CA 1
ATOM 738 C C . ALA A 1 96 ? -10.557 -0.315 1.446 1.00 92.44 96 ALA A C 1
ATOM 740 O O . ALA A 1 96 ? -11.427 -0.283 0.576 1.00 92.44 96 ALA A O 1
ATOM 741 N N . VAL A 1 97 ? -9.259 -0.225 1.167 1.00 93.38 97 VAL A N 1
ATOM 742 C CA . VAL A 1 97 ? -8.704 -0.049 -0.176 1.00 93.38 97 VAL A CA 1
ATOM 743 C C . VAL A 1 97 ? -7.650 -1.117 -0.440 1.00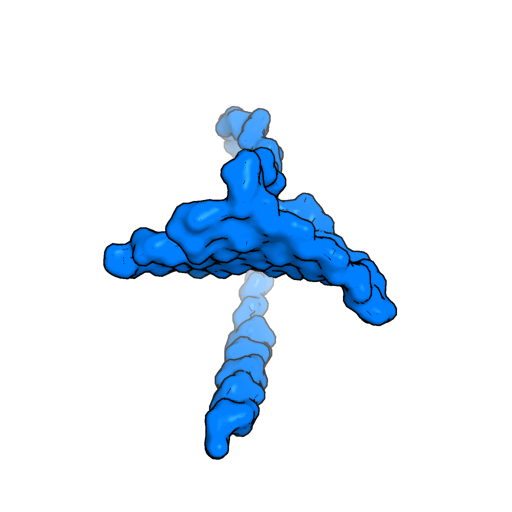 93.38 97 VAL A C 1
ATOM 745 O O . VAL A 1 97 ? -6.791 -1.379 0.399 1.00 93.38 97 VAL A O 1
ATOM 748 N N . LEU A 1 98 ? -7.698 -1.716 -1.627 1.00 95.06 98 LEU A N 1
ATOM 749 C CA . LEU A 1 98 ? -6.661 -2.580 -2.184 1.00 95.06 98 LEU A CA 1
ATOM 750 C C . LEU A 1 98 ? -6.276 -2.042 -3.562 1.00 95.06 98 LEU A C 1
ATOM 752 O O . LEU A 1 98 ? -7.121 -2.011 -4.455 1.00 95.06 98 LEU A O 1
ATOM 756 N N . SER A 1 99 ? -5.016 -1.666 -3.762 1.00 94.12 99 SER A N 1
ATOM 757 C CA . SER A 1 99 ? -4.507 -1.228 -5.064 1.00 94.12 99 SER A CA 1
ATOM 758 C C . SER A 1 99 ? -3.313 -2.058 -5.530 1.00 94.12 99 SER A C 1
ATOM 760 O O . SER A 1 99 ? -2.515 -2.560 -4.736 1.00 94.12 99 SER A O 1
ATOM 762 N N . LEU A 1 100 ? -3.218 -2.230 -6.845 1.00 95.75 100 LEU A N 1
ATOM 763 C CA . LEU A 1 100 ? -2.135 -2.909 -7.546 1.00 95.75 100 LEU A CA 1
ATOM 764 C C . LEU A 1 100 ? -1.551 -1.949 -8.579 1.00 95.75 100 LEU A C 1
ATOM 766 O O . LEU A 1 100 ? -2.306 -1.357 -9.355 1.00 95.75 100 LEU A O 1
ATOM 770 N N . THR A 1 101 ? -0.226 -1.844 -8.627 1.00 94.81 101 THR A N 1
ATOM 771 C CA . THR A 1 101 ? 0.488 -1.073 -9.651 1.00 94.81 101 THR A CA 1
ATOM 772 C C . THR A 1 101 ? 1.330 -1.965 -10.551 1.00 94.81 101 THR A C 1
ATOM 774 O O . THR A 1 101 ? 1.741 -3.063 -10.158 1.00 94.81 101 THR A O 1
ATOM 777 N N . ASP A 1 102 ? 1.614 -1.475 -11.753 1.00 93.38 102 ASP A N 1
ATOM 778 C CA . ASP A 1 102 ? 2.663 -2.027 -12.603 1.00 93.38 102 ASP A CA 1
ATOM 779 C C . ASP A 1 102 ? 4.063 -1.647 -12.078 1.00 93.38 102 ASP A C 1
ATOM 781 O O . ASP A 1 102 ? 4.205 -1.089 -10.981 1.00 93.38 102 ASP A O 1
ATOM 785 N N . SER A 1 103 ? 5.097 -2.017 -12.837 1.00 94.38 103 SER A N 1
ATOM 786 C CA . SER A 1 103 ? 6.502 -1.731 -12.526 1.00 94.38 103 SER A CA 1
ATOM 787 C C . SER A 1 103 ? 6.858 -0.248 -12.602 1.00 94.38 103 SER A C 1
ATOM 789 O O . SER A 1 103 ? 7.794 0.180 -11.929 1.00 94.38 103 SER A O 1
ATOM 791 N N . ASP A 1 104 ? 6.104 0.525 -13.381 1.00 91.19 104 ASP A N 1
ATOM 792 C CA . ASP A 1 104 ? 6.313 1.960 -13.588 1.00 91.19 104 ASP A CA 1
ATOM 793 C C . ASP A 1 104 ? 5.539 2.797 -12.554 1.00 91.19 104 ASP A C 1
ATOM 795 O O . ASP A 1 104 ? 5.707 4.011 -12.458 1.00 91.19 104 ASP A O 1
ATOM 799 N N . GLY A 1 105 ? 4.715 2.141 -11.730 1.00 85.81 105 GLY A N 1
ATOM 800 C CA . GLY A 1 105 ? 3.909 2.764 -10.686 1.00 85.81 105 GLY A CA 1
ATOM 801 C C . GLY A 1 105 ? 2.511 3.177 -11.144 1.00 85.81 105 GLY A C 1
ATOM 802 O O . GLY A 1 105 ? 1.776 3.763 -10.347 1.00 85.81 105 GLY A O 1
ATOM 803 N N . HIS A 1 106 ? 2.099 2.847 -12.371 1.00 87.62 106 HIS A N 1
ATOM 804 C CA . HIS A 1 106 ? 0.737 3.102 -12.826 1.00 87.62 106 HIS A CA 1
ATOM 805 C C . HIS A 1 106 ? -0.241 2.145 -12.153 1.00 87.62 106 HIS A C 1
ATOM 807 O O . HIS A 1 106 ? 0.030 0.955 -11.976 1.00 87.62 106 HIS A O 1
ATOM 813 N N . SER A 1 107 ? -1.416 2.659 -11.792 1.00 88.81 107 SER A N 1
ATOM 814 C CA . SER A 1 107 ? -2.478 1.832 -11.226 1.00 88.81 107 SER A CA 1
ATOM 815 C C . SER A 1 107 ? -2.998 0.844 -12.273 1.00 88.81 107 SER A C 1
ATOM 817 O O . SER A 1 107 ? -3.505 1.243 -13.317 1.00 88.81 107 SER A O 1
ATOM 819 N N . ILE A 1 108 ? -2.900 -0.451 -11.969 1.00 93.75 108 ILE A N 1
ATOM 820 C CA . ILE A 1 108 ? -3.534 -1.521 -12.750 1.00 93.75 108 ILE A CA 1
ATOM 821 C C . ILE A 1 108 ? -4.986 -1.675 -12.303 1.00 93.75 108 ILE A C 1
ATOM 823 O O . ILE A 1 108 ? -5.897 -1.808 -13.119 1.00 93.75 108 ILE A O 1
ATOM 827 N N . LYS A 1 109 ? -5.202 -1.725 -10.985 1.00 91.50 109 LYS A N 1
ATOM 828 C CA . LYS A 1 109 ? -6.527 -1.917 -10.401 1.00 91.50 109 LYS A CA 1
ATOM 829 C C . LYS A 1 109 ? -6.570 -1.391 -8.979 1.00 91.50 109 LYS A C 1
ATOM 831 O O . LYS A 1 109 ? -5.647 -1.634 -8.204 1.00 91.50 109 LYS A O 1
ATOM 836 N N . THR A 1 110 ? -7.696 -0.783 -8.631 1.00 91.81 110 THR A N 1
ATOM 837 C CA . THR A 1 110 ? -8.021 -0.374 -7.266 1.00 91.81 110 THR A CA 1
ATOM 838 C C . THR A 1 110 ? -9.416 -0.872 -6.921 1.00 91.81 110 THR A C 1
ATOM 840 O O . THR A 1 110 ? -10.349 -0.735 -7.710 1.00 91.81 110 THR A O 1
ATOM 843 N N . LEU A 1 111 ? -9.544 -1.487 -5.752 1.00 91.88 111 LEU A N 1
ATOM 844 C CA . LEU A 1 111 ? -10.807 -1.853 -5.131 1.00 91.88 111 LEU A CA 1
ATOM 845 C C . LEU A 1 111 ? -10.951 -1.001 -3.877 1.00 91.88 111 LEU A C 1
ATOM 847 O O . LEU A 1 111 ? -10.052 -1.004 -3.041 1.00 91.88 111 LEU A O 1
ATOM 851 N N . ALA A 1 112 ? -12.064 -0.292 -3.759 1.00 91.75 112 ALA A N 1
ATOM 852 C CA . ALA A 1 112 ? -12.407 0.491 -2.584 1.00 91.75 112 ALA A CA 1
ATOM 853 C C . ALA A 1 112 ? -13.793 0.067 -2.099 1.00 91.75 112 ALA A C 1
ATOM 855 O O . ALA A 1 112 ? -14.675 -0.226 -2.908 1.00 91.75 112 ALA A O 1
ATOM 856 N N . CYS A 1 113 ? -13.958 0.000 -0.787 1.00 87.25 113 CYS A N 1
ATOM 857 C CA . CYS A 1 113 ? -15.222 -0.288 -0.132 1.00 87.25 113 CYS A CA 1
ATOM 858 C C . CYS A 1 113 ? -15.349 0.609 1.094 1.00 87.25 113 CYS A C 1
ATOM 860 O O . CYS A 1 113 ? -14.384 0.758 1.845 1.00 87.25 113 CYS A O 1
ATOM 862 N N . GLU A 1 114 ? -16.540 1.155 1.286 1.00 92.50 114 GLU A N 1
ATOM 863 C CA . GLU A 1 114 ? -16.943 1.905 2.476 1.00 92.50 114 GLU A CA 1
ATOM 864 C C . GLU A 1 114 ? -17.876 1.017 3.318 1.00 92.50 114 GLU A C 1
ATOM 866 O O . GLU A 1 114 ? -18.513 0.108 2.767 1.00 92.50 114 GLU A O 1
ATOM 871 N N . PHE A 1 115 ? -17.911 1.228 4.634 1.00 83.75 115 PHE A N 1
ATOM 872 C CA . PHE A 1 115 ? -18.691 0.442 5.599 1.00 83.75 115 PHE A CA 1
ATOM 873 C C . PHE A 1 115 ? -19.722 1.282 6.353 1.00 83.75 115 PHE A C 1
ATOM 875 O O . PHE A 1 115 ? -19.415 2.447 6.694 1.00 83.75 115 PHE A O 1
#

Foldseek 3Di:
DPPVVVVVVVVVVVVVVVPDDDDDDDDDDDDDDDPDPPQPLPDPDPDDDVPKDWDWDQDPQRKIWIWIQHNQRKIKIWIQHPLQKIWIWTDDPFKIKIWIAHNVRHTPDMDIDGD

pLDDT: mean 71.82, std 26.13, range [30.03, 96.75]

Organism: Dicty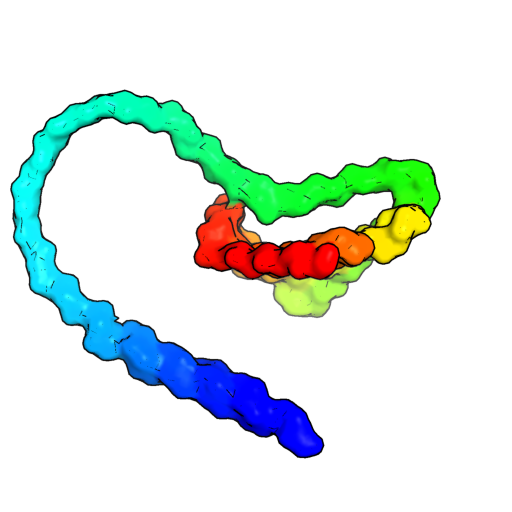ocaulus viviparus (NCBI:txid29172)

Radius of gyration: 19.43 Å; chains: 1; bounding box: 33×48×59 Å

Secondary structure (DSSP, 8-state):
-THHHHHHHHHHHHHHHTT---------------------------PPPTT-EEEEEE-TTS-EEEEEE-TTS-EEEEEEPTTS-EEEEEE-SSEEEEEEE-TTS-EEEEEEEE-